Protein AF-A0A8T4YTG5-F1 (afdb_monomer)

Sequence (166 aa):
MRRTRGYYYENLSMIPDERRYPIINILTDKRIGTLGDEFMALKARIGLNIIVRGKVWRIIQIEDETGTVYVVPSEDPFAAIPGWDGEMLPVPFDLAQETGKTRQEIGELLKTFGNVDTVAEKVAEKFNINREMLNEAVKEIEEHIKQVAHCRPITTSSSKLLTSIW

Radius of gyration: 23.94 Å; Cα contacts (8 Å, |Δi|>4): 191; chains: 1; bounding box: 45×58×57 Å

Structure (mmCIF, N/CA/C/O backbone):
data_AF-A0A8T4YTG5-F1
#
_entry.id   AF-A0A8T4YTG5-F1
#
loop_
_atom_site.group_PDB
_atom_site.id
_atom_site.type_symbol
_atom_site.label_atom_id
_atom_site.label_alt_id
_atom_site.label_comp_id
_atom_site.label_asym_id
_atom_site.label_entity_id
_atom_site.label_seq_id
_atom_site.pdbx_PDB_ins_code
_atom_site.Cartn_x
_atom_site.Cartn_y
_atom_site.Cartn_z
_atom_site.occupancy
_atom_site.B_iso_or_equiv
_atom_site.auth_seq_id
_atom_site.auth_comp_id
_atom_site.auth_asym_id
_atom_site.auth_atom_id
_atom_site.pdbx_PDB_model_num
ATOM 1 N N . MET A 1 1 ? 5.463 -40.957 -21.478 1.00 48.34 1 MET A N 1
ATOM 2 C CA . MET A 1 1 ? 5.420 -41.021 -19.995 1.00 48.34 1 MET A CA 1
ATOM 3 C C . MET A 1 1 ? 6.698 -40.567 -19.265 1.00 48.34 1 MET A C 1
ATOM 5 O O . MET A 1 1 ? 6.594 -40.261 -18.088 1.00 48.34 1 MET A O 1
ATOM 9 N N . ARG A 1 2 ? 7.890 -40.463 -19.892 1.00 57.09 2 ARG A N 1
ATOM 10 C CA . ARG A 1 2 ? 9.123 -40.025 -19.186 1.00 57.09 2 ARG A CA 1
ATOM 11 C C . ARG A 1 2 ? 9.239 -38.514 -18.890 1.00 57.09 2 ARG A C 1
ATOM 13 O O . ARG A 1 2 ? 9.927 -38.166 -17.944 1.00 57.09 2 ARG A O 1
ATOM 20 N N . ARG A 1 3 ? 8.563 -37.630 -19.640 1.00 53.78 3 ARG A N 1
ATOM 21 C CA . ARG A 1 3 ? 8.638 -36.161 -19.441 1.00 53.78 3 ARG A CA 1
ATOM 22 C C . ARG A 1 3 ? 7.688 -35.610 -18.368 1.00 53.78 3 ARG A C 1
ATOM 24 O O . ARG A 1 3 ? 8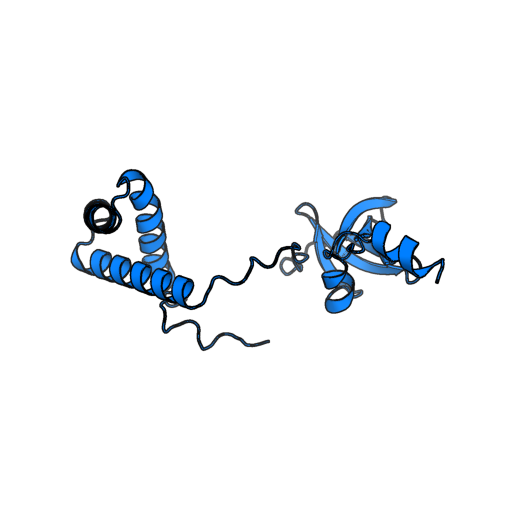.022 -34.637 -17.713 1.00 53.78 3 ARG A O 1
ATOM 31 N N . THR A 1 4 ? 6.545 -36.256 -18.134 1.00 56.62 4 THR A N 1
ATOM 32 C CA . THR A 1 4 ? 5.525 -35.776 -17.179 1.00 56.62 4 THR A CA 1
ATOM 33 C C . THR A 1 4 ? 5.975 -35.892 -15.719 1.00 56.62 4 THR A C 1
ATOM 35 O O . THR A 1 4 ? 5.594 -35.072 -14.895 1.00 56.62 4 THR A O 1
ATOM 38 N N . ARG A 1 5 ? 6.823 -36.882 -15.394 1.00 61.28 5 ARG A N 1
ATOM 39 C CA . ARG A 1 5 ? 7.373 -37.046 -14.038 1.00 61.28 5 ARG A CA 1
ATOM 40 C C . ARG A 1 5 ? 8.387 -35.954 -13.689 1.00 61.28 5 ARG A C 1
ATOM 42 O O . ARG A 1 5 ? 8.365 -35.494 -12.561 1.00 61.28 5 ARG A O 1
ATOM 49 N N . GLY A 1 6 ? 9.223 -35.520 -14.639 1.00 64.62 6 GLY A N 1
ATOM 50 C CA . GLY A 1 6 ? 10.190 -34.433 -14.414 1.00 64.62 6 GLY A CA 1
ATOM 51 C C . GLY A 1 6 ? 9.501 -33.118 -14.050 1.00 64.62 6 GLY A C 1
ATOM 52 O O . GLY A 1 6 ? 9.805 -32.540 -13.017 1.00 64.62 6 GLY A O 1
ATOM 53 N N . TYR A 1 7 ? 8.465 -32.742 -14.810 1.00 59.53 7 TYR A N 1
ATOM 54 C CA . TYR A 1 7 ? 7.697 -31.514 -14.574 1.00 59.53 7 TYR A CA 1
ATOM 55 C C . TYR A 1 7 ? 7.066 -31.439 -13.172 1.00 59.53 7 TYR A C 1
ATOM 57 O O . TYR A 1 7 ? 7.044 -30.373 -12.565 1.00 59.53 7 TYR A O 1
ATOM 65 N N . TYR A 1 8 ? 6.590 -32.574 -12.644 1.00 59.47 8 TYR A N 1
ATOM 66 C CA . TYR A 1 8 ? 6.010 -32.668 -11.299 1.00 59.47 8 TYR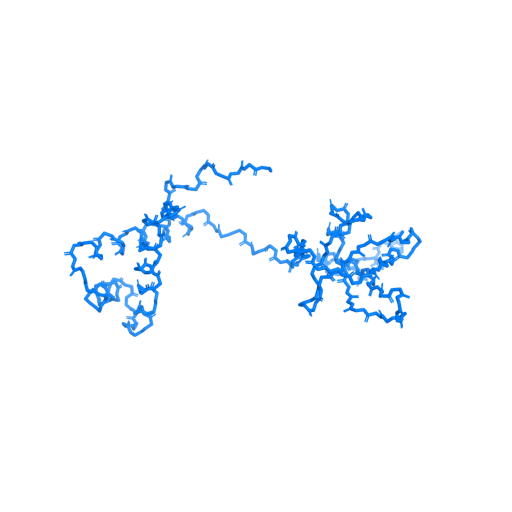 A CA 1
ATOM 67 C C . TYR A 1 8 ? 7.047 -32.469 -10.181 1.00 59.47 8 TYR A C 1
ATOM 69 O O . TYR A 1 8 ? 6.731 -31.873 -9.159 1.00 59.47 8 TYR A O 1
ATOM 77 N N . TYR A 1 9 ? 8.283 -32.945 -10.368 1.00 68.00 9 TYR A N 1
ATOM 78 C CA . TYR A 1 9 ? 9.352 -32.760 -9.380 1.00 68.00 9 TYR A CA 1
ATOM 79 C C . TYR A 1 9 ? 10.064 -31.405 -9.509 1.00 68.00 9 TYR A C 1
ATOM 81 O O . TYR A 1 9 ? 10.626 -30.932 -8.527 1.00 68.00 9 TYR A O 1
ATOM 89 N N . GLU A 1 10 ? 10.025 -30.777 -10.687 1.00 66.06 10 GLU A N 1
ATOM 90 C CA . GLU A 1 10 ? 10.617 -29.454 -10.939 1.00 66.06 10 GLU A CA 1
ATOM 91 C C . GLU A 1 10 ? 9.694 -28.293 -10.521 1.00 66.06 10 GLU A C 1
ATOM 93 O O . GLU A 1 10 ? 10.191 -27.229 -10.177 1.00 66.06 10 GLU A O 1
ATOM 98 N N . ASN A 1 11 ? 8.372 -28.503 -10.474 1.00 62.75 11 ASN A N 1
ATOM 99 C CA . ASN A 1 11 ? 7.373 -27.502 -10.067 1.00 62.75 11 ASN A CA 1
ATOM 100 C C . ASN A 1 11 ? 6.574 -27.995 -8.848 1.00 62.75 11 ASN A C 1
ATOM 102 O O . ASN A 1 11 ? 5.347 -28.066 -8.873 1.00 62.75 11 ASN A O 1
ATOM 106 N N . LEU A 1 12 ? 7.277 -28.414 -7.789 1.00 63.72 12 LEU A N 1
ATOM 107 C CA . LEU A 1 12 ? 6.655 -29.002 -6.592 1.00 63.72 12 LEU A CA 1
ATOM 108 C C . LEU A 1 12 ? 5.820 -27.984 -5.784 1.00 63.72 12 LEU A C 1
ATOM 110 O O . LEU A 1 12 ? 5.011 -28.370 -4.941 1.00 63.72 12 LEU A O 1
ATOM 114 N N . SER A 1 13 ? 6.025 -26.687 -6.028 1.00 66.56 13 SER A N 1
ATOM 115 C CA . SER A 1 13 ? 5.247 -25.606 -5.430 1.00 66.56 13 SER A CA 1
ATOM 116 C C . SER A 1 13 ? 3.972 -25.343 -6.235 1.00 66.56 13 SER A C 1
ATOM 118 O O . SER A 1 13 ? 4.014 -25.222 -7.455 1.00 66.56 13 SER A O 1
ATOM 120 N N . MET A 1 14 ? 2.838 -25.198 -5.544 1.00 68.25 14 MET A N 1
ATOM 121 C CA . MET A 1 14 ? 1.602 -24.652 -6.129 1.00 68.25 14 MET A CA 1
ATOM 122 C C . MET A 1 14 ? 1.620 -23.118 -6.219 1.00 68.25 14 MET A C 1
ATOM 124 O O . MET A 1 14 ? 0.691 -22.537 -6.773 1.00 68.25 14 MET A O 1
ATOM 128 N N . ILE A 1 15 ? 2.645 -22.465 -5.662 1.00 67.38 15 ILE A N 1
ATOM 129 C CA . ILE A 1 15 ? 2.856 -21.021 -5.790 1.00 67.38 15 ILE A CA 1
ATOM 130 C C . ILE A 1 15 ? 3.555 -20.793 -7.137 1.00 67.38 15 ILE A C 1
ATOM 132 O O . ILE A 1 15 ? 4.685 -21.267 -7.286 1.00 67.38 15 ILE A O 1
ATOM 136 N N . PRO A 1 16 ? 2.903 -20.137 -8.114 1.00 64.31 16 PRO A N 1
ATOM 137 C CA . PRO A 1 16 ? 3.520 -19.850 -9.400 1.00 64.31 16 PRO A CA 1
ATOM 138 C C . PRO A 1 16 ? 4.679 -18.866 -9.220 1.00 64.31 16 PRO A C 1
ATOM 140 O O . PRO A 1 16 ? 4.578 -17.914 -8.448 1.00 64.31 16 PRO A O 1
ATOM 143 N N . ASP A 1 17 ? 5.774 -19.079 -9.946 1.00 69.62 17 ASP A N 1
ATOM 144 C CA . ASP A 1 17 ? 6.871 -18.115 -9.976 1.00 69.62 17 ASP A CA 1
ATOM 145 C C . ASP A 1 17 ? 6.411 -16.823 -10.662 1.00 69.62 17 ASP A C 1
ATOM 147 O O . ASP A 1 17 ? 6.036 -16.819 -11.839 1.00 69.62 17 ASP A O 1
ATOM 151 N N . GLU A 1 18 ? 6.467 -15.707 -9.940 1.00 71.88 18 GLU A N 1
ATOM 152 C CA . GLU A 1 18 ? 6.149 -14.399 -10.503 1.00 71.88 18 GLU A CA 1
ATOM 153 C C . GLU A 1 18 ? 7.303 -13.823 -11.322 1.00 71.88 18 GLU A C 1
ATOM 155 O O . GLU A 1 18 ? 8.460 -13.764 -10.885 1.00 71.88 18 GLU A O 1
ATOM 160 N N . ARG A 1 19 ? 6.977 -13.302 -12.509 1.00 82.50 19 ARG A N 1
ATOM 161 C CA . ARG A 1 19 ? 7.944 -12.581 -13.338 1.00 82.50 19 ARG A CA 1
ATOM 162 C C . ARG A 1 19 ? 8.240 -11.213 -12.736 1.00 82.50 19 ARG A C 1
ATOM 164 O O . ARG A 1 19 ? 7.346 -10.468 -12.344 1.00 82.50 19 ARG A O 1
ATOM 171 N N . ARG A 1 20 ? 9.527 -10.865 -12.694 1.00 88.31 20 ARG A N 1
ATOM 172 C CA . ARG A 1 20 ? 10.009 -9.566 -12.213 1.00 88.31 20 ARG A CA 1
ATOM 173 C C . ARG A 1 20 ? 10.739 -8.837 -13.324 1.00 88.31 20 ARG A C 1
ATOM 175 O O . ARG A 1 20 ? 11.766 -9.305 -13.807 1.00 88.31 20 ARG A O 1
ATOM 182 N N . TYR A 1 21 ? 10.250 -7.653 -13.655 1.00 92.38 21 TYR A N 1
ATOM 183 C CA . TYR A 1 21 ? 10.754 -6.842 -14.754 1.00 92.38 21 TYR A CA 1
ATOM 184 C C . TYR A 1 21 ? 11.691 -5.750 -14.236 1.00 92.38 21 TYR A C 1
ATOM 186 O O . TYR A 1 21 ? 11.339 -5.059 -13.278 1.00 92.38 21 TYR A O 1
ATOM 194 N N . PRO A 1 22 ? 12.902 -5.574 -14.787 1.00 94.75 22 PRO A N 1
ATOM 195 C CA . PRO A 1 22 ? 13.827 -4.550 -14.315 1.00 94.75 22 PRO A CA 1
ATOM 196 C C . PRO A 1 22 ? 13.335 -3.143 -14.679 1.00 94.75 22 PRO A C 1
ATOM 198 O O . PRO A 1 22 ? 12.823 -2.911 -15.769 1.00 94.75 22 PRO A O 1
ATOM 201 N N . ILE A 1 23 ? 13.536 -2.192 -13.764 1.00 95.88 23 ILE A N 1
ATOM 202 C CA . ILE A 1 23 ? 13.268 -0.769 -14.004 1.00 95.88 23 ILE A CA 1
ATOM 203 C C . ILE A 1 23 ? 14.608 -0.044 -14.123 1.00 95.88 23 ILE A C 1
ATOM 205 O O . ILE A 1 23 ? 15.403 -0.068 -13.174 1.00 95.88 23 ILE A O 1
ATOM 209 N N . ILE A 1 24 ? 14.862 0.596 -15.265 1.00 97.19 24 ILE A N 1
ATOM 210 C CA . ILE A 1 24 ? 16.132 1.249 -15.602 1.00 97.19 24 ILE A CA 1
ATOM 211 C C . ILE A 1 24 ? 15.916 2.748 -15.800 1.00 97.19 24 ILE A C 1
ATOM 213 O O . ILE A 1 24 ? 15.050 3.179 -16.556 1.00 97.19 24 ILE A O 1
ATOM 217 N N . ASN A 1 25 ? 16.731 3.561 -15.130 1.00 96.56 25 ASN A N 1
ATOM 218 C CA . ASN A 1 25 ? 16.782 4.995 -15.381 1.00 96.56 25 ASN A CA 1
ATOM 219 C C . ASN A 1 25 ? 17.633 5.271 -16.625 1.00 96.56 25 ASN A C 1
ATOM 221 O O . ASN A 1 25 ? 18.855 5.139 -16.556 1.00 96.56 25 ASN A O 1
ATOM 225 N N . ILE A 1 26 ? 17.011 5.736 -17.709 1.00 95.75 26 ILE A N 1
ATOM 226 C CA . ILE A 1 26 ? 17.692 5.966 -18.993 1.00 95.75 26 ILE A CA 1
ATOM 227 C C . ILE A 1 26 ? 18.807 7.022 -18.915 1.00 95.75 26 ILE A C 1
ATOM 229 O O . ILE A 1 26 ? 19.775 6.955 -19.660 1.00 95.75 26 ILE A O 1
ATOM 233 N N . LEU A 1 27 ? 18.711 7.988 -17.992 1.00 94.38 27 LEU A N 1
ATOM 234 C CA . LEU A 1 27 ? 19.693 9.075 -17.875 1.00 94.38 27 LEU A CA 1
ATOM 235 C C . LEU A 1 27 ? 21.014 8.616 -17.255 1.00 94.38 27 LEU A C 1
ATOM 237 O O . LEU A 1 27 ? 22.045 9.253 -17.436 1.00 94.38 27 LEU A O 1
ATOM 241 N N . THR A 1 28 ? 20.967 7.552 -16.455 1.00 94.25 28 THR A N 1
ATOM 242 C CA . THR A 1 28 ? 22.134 7.051 -15.707 1.00 94.25 28 THR A CA 1
ATOM 243 C C . THR A 1 28 ? 22.495 5.619 -16.063 1.00 94.25 28 THR A C 1
ATOM 245 O O . THR A 1 28 ? 23.501 5.122 -15.565 1.00 94.25 28 THR A O 1
ATOM 248 N N . ASP A 1 29 ? 21.653 4.965 -16.861 1.00 93.25 29 ASP A N 1
ATOM 249 C CA . ASP A 1 29 ? 21.695 3.541 -17.186 1.00 93.25 29 ASP A CA 1
ATOM 250 C C . ASP A 1 29 ? 21.756 2.628 -15.945 1.00 93.25 29 ASP A C 1
ATOM 252 O O . ASP A 1 29 ? 22.334 1.544 -15.929 1.00 93.25 29 ASP A O 1
ATOM 256 N N . LYS A 1 30 ? 21.170 3.092 -14.833 1.00 94.88 30 LYS A N 1
ATOM 257 C CA . LYS A 1 30 ? 21.151 2.356 -13.564 1.00 94.88 30 LYS A CA 1
ATOM 258 C C . LYS A 1 30 ? 19.806 1.691 -13.341 1.00 94.88 30 LYS A C 1
ATOM 260 O O . LYS A 1 30 ? 18.757 2.331 -13.439 1.00 94.88 30 LYS A O 1
ATOM 265 N N . ARG A 1 31 ? 19.846 0.431 -12.906 1.00 94.94 31 ARG A N 1
ATOM 266 C CA . ARG A 1 31 ? 18.675 -0.276 -12.379 1.00 94.94 31 ARG A CA 1
ATOM 267 C C . ARG A 1 31 ? 18.252 0.329 -11.043 1.00 94.94 31 ARG A C 1
ATOM 269 O O . ARG A 1 31 ? 19.022 0.339 -10.082 1.00 94.94 31 ARG A O 1
ATOM 276 N N . ILE A 1 32 ? 17.010 0.794 -10.970 1.00 93.69 32 ILE A N 1
ATOM 277 C CA . ILE A 1 32 ? 16.439 1.407 -9.764 1.00 93.69 32 ILE A CA 1
ATOM 278 C C . ILE A 1 32 ? 15.538 0.450 -8.975 1.00 93.69 32 ILE A C 1
ATOM 280 O O . ILE A 1 32 ? 15.348 0.650 -7.775 1.00 93.69 32 ILE A O 1
ATOM 284 N N . GLY A 1 33 ? 15.020 -0.606 -9.611 1.00 92.19 33 GLY A N 1
ATOM 285 C CA . GLY A 1 33 ? 14.125 -1.565 -8.967 1.00 92.19 33 GLY A CA 1
ATOM 286 C C . GLY A 1 33 ? 13.629 -2.668 -9.898 1.00 92.19 33 GLY A C 1
ATOM 287 O O . GLY A 1 33 ? 14.247 -2.964 -10.927 1.00 92.19 33 GLY A O 1
ATOM 288 N N . THR A 1 34 ? 12.516 -3.279 -9.498 1.00 91.62 34 THR A N 1
ATOM 289 C CA . THR A 1 34 ? 11.763 -4.261 -10.284 1.00 91.62 34 THR A CA 1
ATOM 290 C C . THR A 1 34 ? 10.271 -4.006 -10.189 1.00 91.62 34 THR A C 1
ATOM 292 O O . THR A 1 34 ? 9.800 -3.554 -9.148 1.00 91.62 34 THR A O 1
ATOM 295 N N . LEU A 1 35 ? 9.552 -4.352 -11.248 1.00 89.88 35 LEU A N 1
ATOM 296 C CA . LEU A 1 35 ? 8.100 -4.332 -11.336 1.00 89.88 35 LEU A CA 1
ATOM 297 C C . LEU A 1 35 ? 7.572 -5.772 -11.332 1.00 89.88 35 LEU A C 1
ATOM 299 O O . LEU A 1 35 ? 8.178 -6.635 -11.970 1.00 89.88 35 LEU A O 1
ATOM 303 N N . GLY A 1 36 ? 6.492 -6.033 -10.596 1.00 88.19 36 GLY A N 1
ATOM 304 C CA . GLY A 1 36 ? 5.813 -7.335 -10.592 1.00 88.19 36 GLY A CA 1
ATOM 305 C C . GLY A 1 36 ? 4.945 -7.547 -11.835 1.00 88.19 36 GLY A C 1
ATOM 306 O O . GLY A 1 36 ? 4.606 -6.583 -12.530 1.00 88.19 36 GLY A O 1
ATOM 307 N N . ASP A 1 37 ? 4.586 -8.803 -12.101 1.00 85.94 37 ASP A N 1
ATOM 308 C CA . ASP A 1 37 ? 3.862 -9.215 -13.311 1.00 85.94 37 ASP A CA 1
ATOM 309 C C . ASP A 1 37 ? 2.452 -8.641 -13.403 1.00 85.94 37 ASP A C 1
ATOM 311 O O . ASP A 1 37 ? 2.066 -8.113 -14.445 1.00 85.94 37 ASP A O 1
ATOM 315 N N . GLU A 1 38 ? 1.721 -8.618 -12.292 1.00 83.38 38 GLU A N 1
ATOM 316 C CA . GLU A 1 38 ? 0.379 -8.043 -12.254 1.00 83.38 38 GLU A CA 1
ATOM 317 C C . GLU A 1 38 ? 0.391 -6.550 -12.620 1.00 83.38 38 GLU A C 1
ATOM 319 O O . GLU A 1 38 ? -0.363 -6.099 -13.486 1.00 83.38 38 GLU A O 1
ATOM 324 N N . PHE A 1 39 ? 1.284 -5.763 -12.007 1.00 87.12 39 PHE A N 1
ATOM 325 C CA . PHE A 1 39 ? 1.384 -4.339 -12.322 1.00 87.12 39 PHE A CA 1
ATOM 326 C C . PHE A 1 39 ? 1.813 -4.126 -13.775 1.00 87.12 39 PHE A C 1
ATOM 328 O O . PHE A 1 39 ? 1.280 -3.235 -14.444 1.00 87.12 39 PHE A O 1
ATOM 335 N N . MET A 1 40 ? 2.758 -4.935 -14.265 1.00 89.06 40 MET A N 1
ATOM 336 C CA . MET A 1 40 ? 3.192 -4.898 -15.659 1.00 89.06 40 MET A CA 1
ATOM 337 C C . MET A 1 40 ? 2.006 -5.117 -16.609 1.00 89.06 40 MET A C 1
ATOM 339 O O . MET A 1 40 ? 1.766 -4.300 -17.499 1.00 89.06 40 MET A O 1
ATOM 343 N N . ALA A 1 41 ? 1.209 -6.161 -16.381 1.00 87.62 41 ALA A N 1
ATOM 344 C CA . ALA A 1 41 ? 0.075 -6.502 -17.231 1.00 87.62 41 ALA A CA 1
ATOM 345 C C . ALA A 1 41 ? -1.059 -5.460 -17.153 1.00 87.62 41 ALA A C 1
ATOM 347 O O . ALA A 1 41 ? -1.550 -4.960 -18.175 1.00 87.62 41 ALA A O 1
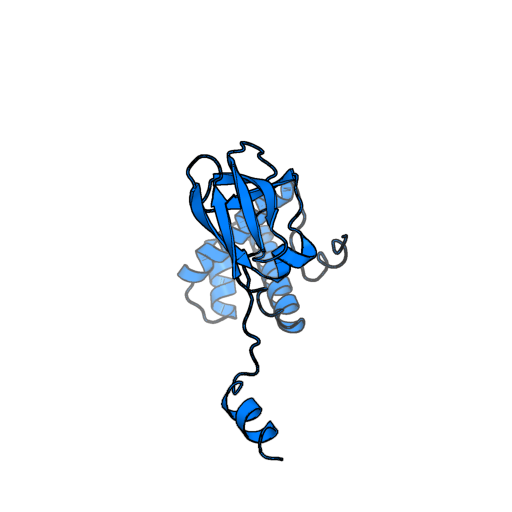ATOM 348 N N . LEU A 1 42 ? -1.466 -5.096 -15.936 1.00 86.06 42 LEU A N 1
ATOM 349 C CA . LEU A 1 42 ? -2.692 -4.333 -15.705 1.00 86.06 42 LEU A CA 1
ATOM 350 C C . LEU A 1 42 ? -2.496 -2.817 -15.791 1.00 86.06 42 LEU A C 1
ATOM 352 O O . LEU A 1 42 ? -3.398 -2.117 -16.249 1.00 86.06 42 LEU A O 1
ATOM 356 N N . LYS A 1 43 ? -1.342 -2.296 -15.355 1.00 88.62 43 LYS A N 1
ATOM 357 C CA . LYS A 1 43 ? -1.156 -0.853 -15.116 1.00 88.62 43 LYS A CA 1
ATOM 358 C C . LYS A 1 43 ? -0.023 -0.225 -15.918 1.00 88.62 43 LYS A C 1
ATOM 360 O O . LYS A 1 43 ? -0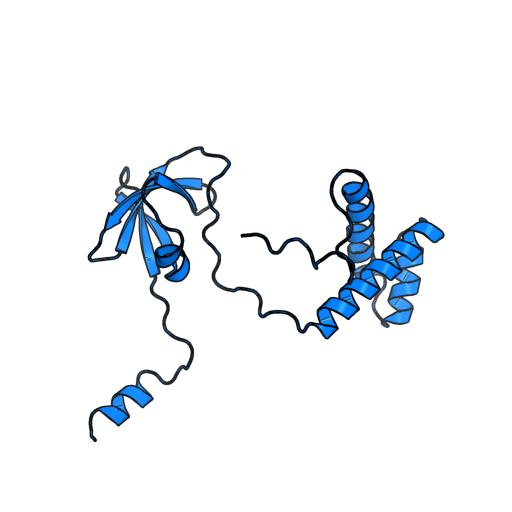.154 0.932 -16.306 1.00 88.62 43 LYS A O 1
ATOM 365 N N . ALA A 1 44 ? 1.078 -0.932 -16.174 1.00 91.19 44 ALA A N 1
ATOM 366 C CA . ALA A 1 44 ? 2.265 -0.330 -16.779 1.00 91.19 44 ALA A CA 1
ATOM 367 C C . ALA A 1 44 ? 1.989 0.160 -18.209 1.00 91.19 44 ALA A C 1
ATOM 369 O O . ALA A 1 44 ? 1.736 -0.625 -19.122 1.00 91.19 44 ALA A O 1
ATOM 370 N N . ARG A 1 45 ? 2.032 1.479 -18.412 1.00 93.88 45 ARG A N 1
ATOM 371 C CA . ARG A 1 45 ? 1.844 2.136 -19.712 1.00 93.88 45 ARG A CA 1
ATOM 372 C C . ARG A 1 45 ? 2.839 3.282 -19.843 1.00 93.88 45 ARG A C 1
ATOM 374 O O . ARG A 1 45 ? 3.206 3.907 -18.847 1.00 93.88 45 ARG A O 1
ATOM 381 N N . ILE A 1 46 ? 3.257 3.576 -21.071 1.00 95.50 46 ILE A N 1
ATOM 382 C CA . ILE A 1 46 ? 4.090 4.749 -21.360 1.00 95.50 46 ILE A CA 1
ATOM 383 C C . ILE A 1 46 ? 3.344 6.013 -20.904 1.00 95.50 46 ILE A C 1
ATOM 385 O O . ILE A 1 46 ? 2.146 6.156 -21.131 1.00 95.50 46 ILE A O 1
ATOM 389 N N . GLY A 1 47 ? 4.056 6.914 -20.230 1.00 93.25 47 GLY A N 1
ATOM 390 C CA . GLY A 1 47 ? 3.521 8.135 -19.630 1.00 93.25 47 GLY A CA 1
ATOM 391 C C . GLY A 1 47 ? 3.075 7.988 -18.173 1.00 93.25 47 GLY A C 1
ATOM 392 O O . GLY A 1 47 ? 2.941 9.006 -17.494 1.00 93.25 47 GLY A O 1
ATOM 393 N N . LEU A 1 48 ? 2.902 6.763 -17.659 1.00 92.94 48 LEU A N 1
ATOM 394 C CA . LEU A 1 48 ? 2.533 6.542 -16.261 1.00 92.94 48 LEU A CA 1
ATOM 395 C C . LEU A 1 48 ? 3.672 6.963 -15.323 1.00 92.94 48 LEU A C 1
ATOM 397 O O . LEU A 1 48 ? 4.822 6.553 -15.502 1.00 92.94 48 LEU A O 1
ATOM 401 N N . ASN A 1 49 ? 3.335 7.742 -14.296 1.00 93.19 49 ASN A N 1
ATOM 402 C CA . ASN A 1 49 ? 4.250 8.078 -13.211 1.00 93.19 49 ASN A CA 1
ATOM 403 C C . ASN A 1 49 ? 4.124 7.022 -12.110 1.00 93.19 49 ASN A C 1
ATOM 405 O O . ASN A 1 49 ? 3.021 6.746 -11.649 1.00 93.19 49 ASN A O 1
ATOM 409 N N . ILE A 1 50 ? 5.245 6.433 -11.703 1.00 91.81 50 ILE A N 1
ATOM 410 C CA . ILE A 1 50 ? 5.336 5.400 -10.671 1.00 91.81 50 ILE A CA 1
ATOM 411 C C . ILE A 1 50 ? 6.289 5.826 -9.555 1.00 91.81 50 ILE A C 1
ATOM 413 O O . ILE A 1 50 ? 7.290 6.499 -9.803 1.00 91.81 50 ILE A O 1
ATOM 417 N N . ILE A 1 51 ? 6.011 5.410 -8.321 1.00 90.44 51 ILE A N 1
ATOM 418 C CA . ILE A 1 51 ? 6.883 5.681 -7.171 1.00 90.44 51 ILE A CA 1
ATOM 419 C C . ILE A 1 51 ? 7.796 4.481 -6.915 1.00 90.44 51 ILE A C 1
ATOM 421 O O . ILE A 1 51 ? 7.332 3.391 -6.599 1.00 90.44 51 ILE A O 1
ATOM 425 N N . VAL A 1 52 ? 9.114 4.677 -6.996 1.00 89.44 52 VAL A N 1
ATOM 426 C CA . VAL A 1 52 ? 10.119 3.640 -6.708 1.00 89.44 52 VAL A CA 1
ATOM 427 C C . VAL A 1 52 ? 11.205 4.231 -5.815 1.00 89.44 52 VAL A C 1
ATOM 429 O O . VAL A 1 52 ? 11.814 5.248 -6.152 1.00 89.44 52 VAL A O 1
ATOM 432 N N . ARG A 1 53 ? 11.457 3.589 -4.662 1.00 86.19 53 ARG A N 1
ATOM 433 C CA . ARG A 1 53 ? 12.411 4.053 -3.629 1.00 86.19 53 ARG A CA 1
ATOM 434 C C . ARG A 1 53 ? 12.169 5.509 -3.192 1.00 86.19 53 ARG A C 1
ATOM 436 O O . ARG A 1 53 ? 13.111 6.287 -3.064 1.00 86.19 53 ARG A O 1
ATOM 443 N N . GLY A 1 54 ? 10.898 5.879 -3.0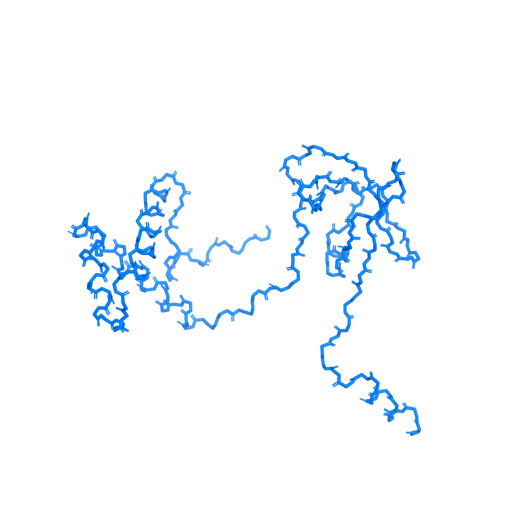12 1.00 86.62 54 GLY A N 1
ATOM 444 C CA . GLY A 1 54 ? 10.492 7.217 -2.563 1.00 86.62 54 GLY A CA 1
ATOM 445 C C . GLY A 1 54 ? 10.693 8.334 -3.592 1.00 86.62 54 GLY A C 1
ATOM 446 O O . GLY A 1 54 ? 10.585 9.503 -3.241 1.00 86.62 54 GLY A O 1
ATOM 447 N N . LYS A 1 55 ? 11.000 7.997 -4.850 1.00 90.50 55 LYS A N 1
ATOM 448 C CA . LYS A 1 55 ? 11.119 8.954 -5.956 1.00 90.50 55 LYS A CA 1
ATOM 449 C C . LYS A 1 55 ? 10.104 8.634 -7.038 1.00 90.50 55 LYS A C 1
ATOM 451 O O . LYS A 1 55 ? 9.778 7.465 -7.247 1.00 90.50 55 LYS A O 1
ATOM 456 N N . VAL A 1 56 ? 9.638 9.670 -7.723 1.00 94.06 56 VAL A N 1
ATOM 457 C CA . VAL A 1 56 ? 8.690 9.543 -8.827 1.00 94.06 56 VAL A CA 1
ATOM 458 C C . VAL A 1 56 ? 9.447 9.374 -10.144 1.00 94.06 56 VAL A C 1
ATOM 460 O O . VAL A 1 56 ? 10.414 10.082 -10.431 1.00 94.06 56 VAL A O 1
ATOM 463 N N . TRP A 1 57 ? 8.991 8.420 -10.947 1.00 94.88 57 TRP A N 1
ATOM 464 C CA . TRP A 1 57 ? 9.588 8.026 -12.215 1.00 94.88 57 TRP A CA 1
ATOM 465 C C . TRP A 1 57 ? 8.509 7.918 -13.285 1.00 94.88 57 TRP A C 1
ATOM 467 O O . TRP A 1 57 ? 7.500 7.258 -13.070 1.00 94.88 57 TRP A O 1
ATOM 477 N N . ARG A 1 58 ? 8.717 8.524 -14.450 1.00 95.50 58 ARG A N 1
ATOM 478 C CA . ARG A 1 58 ? 7.820 8.393 -15.601 1.00 95.50 58 ARG A CA 1
ATOM 479 C C . ARG A 1 58 ? 8.291 7.275 -16.511 1.00 95.50 58 ARG A C 1
ATOM 481 O O . ARG A 1 58 ? 9.436 7.315 -16.957 1.00 95.50 58 ARG A O 1
ATOM 488 N N . ILE A 1 59 ? 7.409 6.332 -16.830 1.00 95.94 59 ILE A N 1
ATOM 489 C CA . ILE A 1 59 ? 7.668 5.302 -17.842 1.00 95.94 59 ILE A CA 1
ATOM 490 C C . ILE A 1 59 ? 7.720 5.969 -19.213 1.00 95.94 59 ILE A C 1
ATOM 492 O O . ILE A 1 59 ? 6.750 6.588 -19.641 1.00 95.94 59 ILE A O 1
ATOM 496 N N . ILE A 1 60 ? 8.847 5.842 -19.905 1.00 97.31 60 ILE A N 1
ATOM 497 C CA . ILE A 1 60 ? 9.024 6.376 -21.263 1.00 97.31 60 ILE A CA 1
ATOM 498 C C . ILE A 1 60 ? 9.009 5.276 -22.319 1.00 97.31 60 ILE A C 1
ATOM 500 O O . ILE A 1 60 ? 8.651 5.536 -23.462 1.00 97.31 60 ILE A O 1
ATOM 504 N N . GLN A 1 61 ? 9.367 4.052 -21.930 1.00 96.50 61 GLN A N 1
ATOM 505 C CA . GLN A 1 61 ? 9.436 2.906 -22.821 1.00 96.50 61 GLN A CA 1
ATOM 506 C C . GLN A 1 61 ? 9.338 1.614 -22.009 1.00 96.50 61 GLN A C 1
ATOM 508 O O . GLN A 1 61 ? 9.833 1.532 -20.884 1.00 96.50 61 GLN A O 1
ATOM 513 N N . ILE A 1 62 ? 8.700 0.610 -22.600 1.00 96.56 62 ILE A N 1
ATOM 514 C CA . ILE A 1 62 ? 8.694 -0.772 -22.126 1.00 96.56 62 ILE A CA 1
ATOM 515 C C . ILE A 1 62 ? 9.243 -1.600 -23.287 1.00 96.56 62 ILE A C 1
ATOM 517 O O . ILE A 1 62 ? 8.778 -1.447 -24.413 1.00 96.56 62 ILE A O 1
ATOM 521 N N . GLU A 1 63 ? 10.286 -2.384 -23.042 1.00 95.56 63 GLU A N 1
ATOM 522 C CA . GLU A 1 63 ? 10.899 -3.246 -24.053 1.00 95.56 63 GLU A CA 1
ATOM 523 C C . GLU A 1 63 ? 10.122 -4.559 -24.177 1.00 95.56 63 GLU A C 1
ATOM 525 O O . GLU A 1 63 ? 9.943 -5.255 -23.182 1.00 95.56 63 GLU A O 1
ATOM 530 N N . ASP A 1 64 ? 9.691 -4.921 -25.386 1.00 89.75 64 ASP A N 1
ATOM 531 C CA . ASP A 1 64 ? 8.798 -6.070 -25.597 1.00 89.75 64 ASP A CA 1
ATOM 532 C C . ASP A 1 64 ? 9.469 -7.430 -25.336 1.00 89.75 64 ASP A C 1
ATOM 534 O O . ASP A 1 64 ? 8.822 -8.360 -24.857 1.00 89.75 64 ASP A O 1
ATOM 538 N N . GLU A 1 65 ? 10.767 -7.566 -25.630 1.00 88.81 65 GLU A N 1
ATOM 539 C CA . GLU A 1 65 ? 11.471 -8.854 -25.521 1.00 88.81 65 GLU A CA 1
ATOM 540 C C . GLU A 1 65 ? 11.795 -9.227 -24.071 1.00 88.81 65 GLU A C 1
ATOM 542 O O . GLU A 1 65 ? 11.606 -10.369 -23.649 1.00 88.81 65 GLU A O 1
ATOM 547 N N . THR A 1 66 ? 12.301 -8.264 -23.301 1.00 88.38 66 THR A N 1
ATOM 548 C CA . THR A 1 66 ? 12.765 -8.487 -21.925 1.00 88.38 66 THR A CA 1
ATOM 549 C C . THR A 1 66 ? 11.753 -8.015 -20.878 1.00 88.38 66 THR A C 1
ATOM 551 O O . THR A 1 66 ? 11.867 -8.363 -19.701 1.00 88.38 66 THR A O 1
ATOM 554 N N . GLY A 1 67 ? 10.782 -7.190 -21.284 1.00 91.00 67 GLY A N 1
ATOM 555 C CA . GLY A 1 67 ? 9.894 -6.447 -20.395 1.00 91.00 67 GLY A CA 1
ATOM 556 C C . GLY A 1 67 ? 10.614 -5.366 -19.582 1.00 91.00 67 GLY A C 1
ATOM 557 O O . GLY A 1 67 ? 10.096 -4.925 -18.560 1.00 91.00 67 GLY A O 1
ATOM 558 N N . THR A 1 68 ? 11.817 -4.936 -19.973 1.00 95.75 68 THR A N 1
ATOM 559 C CA . THR A 1 68 ? 12.541 -3.870 -19.266 1.00 95.75 68 THR A CA 1
ATOM 560 C C . THR A 1 68 ? 11.775 -2.552 -19.336 1.00 95.75 68 THR A C 1
ATOM 562 O O . THR A 1 68 ? 11.383 -2.095 -20.408 1.00 95.75 68 THR A O 1
ATOM 565 N N . VAL A 1 69 ? 11.582 -1.913 -18.182 1.00 96.75 69 VAL A N 1
ATOM 566 C CA . VAL A 1 69 ? 10.871 -0.636 -18.067 1.00 96.75 69 VAL A CA 1
ATOM 567 C C . VAL A 1 69 ? 11.881 0.495 -17.959 1.00 96.75 69 VAL A C 1
ATOM 569 O O . VAL A 1 69 ? 12.577 0.627 -16.950 1.00 96.75 69 VAL A O 1
ATOM 572 N N . TYR A 1 70 ? 11.931 1.348 -18.975 1.00 97.25 70 TYR A N 1
ATOM 573 C CA . TYR A 1 70 ? 12.774 2.536 -18.975 1.00 97.25 70 TYR A CA 1
ATOM 574 C C . TYR A 1 70 ? 12.017 3.738 -18.432 1.00 97.25 70 TYR A C 1
ATOM 576 O O . TYR A 1 70 ? 10.881 4.024 -18.828 1.00 97.25 70 TYR A O 1
ATOM 584 N N . VAL A 1 71 ? 12.675 4.466 -17.533 1.00 96.75 71 VAL A N 1
ATOM 585 C CA . VAL A 1 71 ? 12.080 5.602 -16.838 1.00 96.75 71 VAL A CA 1
ATOM 586 C C . VAL A 1 71 ? 12.972 6.838 -16.820 1.00 96.75 71 VAL A C 1
ATOM 588 O O . VAL A 1 71 ? 14.199 6.749 -16.895 1.00 96.75 71 VAL A O 1
ATOM 591 N N . VAL A 1 72 ? 12.334 7.995 -16.641 1.00 96.69 72 VAL A N 1
ATOM 592 C CA . VAL A 1 72 ? 12.975 9.285 -16.337 1.00 96.69 72 VAL A CA 1
ATOM 593 C C . VAL A 1 72 ? 12.432 9.856 -15.023 1.00 96.69 72 VAL A C 1
ATOM 595 O O . VAL A 1 72 ? 11.298 9.539 -14.659 1.00 96.69 72 VAL A O 1
ATOM 598 N N . PRO A 1 73 ? 13.194 10.683 -14.285 1.00 94.69 73 PRO A N 1
ATOM 599 C CA . PRO A 1 73 ? 12.683 11.364 -13.096 1.00 94.69 73 PRO A CA 1
ATOM 600 C C . PRO A 1 73 ? 11.442 12.213 -13.404 1.00 94.69 73 PRO A C 1
ATOM 602 O O . PRO A 1 73 ? 11.336 12.807 -14.477 1.00 94.69 73 PRO A O 1
ATOM 605 N N . SER A 1 74 ? 10.512 12.288 -12.455 1.00 92.69 74 SER A N 1
ATOM 606 C CA . SER A 1 74 ? 9.340 13.164 -12.524 1.00 92.69 74 SER A CA 1
ATOM 607 C C . SER A 1 74 ? 9.012 13.723 -11.134 1.00 92.69 74 SER A C 1
ATOM 609 O O . SER A 1 74 ? 9.570 13.272 -10.138 1.00 92.69 74 SER A O 1
ATOM 611 N N . GLU A 1 75 ? 8.135 14.724 -11.073 1.00 87.75 75 GLU A N 1
ATOM 612 C CA . GLU A 1 75 ? 7.708 15.406 -9.840 1.00 87.75 75 GLU A CA 1
ATOM 613 C C . GLU A 1 75 ? 6.185 15.336 -9.638 1.00 87.75 75 GLU A C 1
ATOM 615 O O . GLU A 1 75 ? 5.630 16.062 -8.820 1.00 87.75 75 GLU A O 1
ATOM 620 N N . ASP A 1 76 ? 5.487 14.481 -10.393 1.00 80.81 76 ASP A N 1
ATOM 621 C CA . ASP A 1 76 ? 4.028 14.376 -10.310 1.00 80.81 76 ASP A CA 1
ATOM 622 C C . ASP A 1 76 ? 3.570 13.869 -8.924 1.00 80.81 76 ASP A C 1
ATOM 624 O O . ASP A 1 76 ? 3.905 12.736 -8.554 1.00 80.81 76 ASP A O 1
ATOM 628 N N . PRO A 1 77 ? 2.787 14.662 -8.163 1.00 70.88 77 PRO A N 1
ATOM 629 C CA . PRO A 1 77 ? 2.288 14.265 -6.849 1.00 70.88 77 PRO A CA 1
ATOM 630 C C . PRO A 1 77 ? 1.248 13.133 -6.901 1.00 70.88 77 PRO A C 1
ATOM 632 O O . PRO A 1 77 ? 0.997 12.509 -5.873 1.00 70.88 77 PRO A O 1
ATOM 635 N N . PHE A 1 78 ? 0.661 12.838 -8.067 1.00 72.81 78 PHE A N 1
ATOM 636 C CA . PHE A 1 78 ? -0.334 11.771 -8.255 1.00 72.81 78 PHE A CA 1
ATOM 637 C C . PHE A 1 78 ? 0.263 10.470 -8.806 1.00 72.81 78 PHE A C 1
ATOM 639 O O . PHE A 1 78 ? -0.443 9.642 -9.383 1.00 72.81 78 PHE A O 1
ATOM 646 N N . ALA A 1 79 ? 1.571 10.277 -8.641 1.00 77.56 79 ALA A N 1
ATOM 647 C CA . ALA A 1 79 ? 2.248 9.079 -9.104 1.00 77.56 79 ALA A CA 1
ATOM 648 C C . ALA A 1 79 ? 1.658 7.800 -8.491 1.00 77.56 79 ALA A C 1
ATOM 650 O O . ALA A 1 79 ? 1.417 7.699 -7.287 1.00 77.56 79 ALA A O 1
ATOM 651 N N . ALA A 1 80 ? 1.471 6.791 -9.337 1.00 72.50 80 ALA A N 1
ATOM 652 C CA . ALA A 1 80 ? 0.974 5.496 -8.926 1.00 72.50 80 ALA A CA 1
ATOM 653 C C . ALA A 1 80 ? 1.997 4.806 -8.016 1.00 72.50 80 ALA A C 1
ATOM 655 O O . ALA A 1 80 ? 3.171 4.640 -8.359 1.00 72.50 80 ALA A O 1
ATOM 656 N N . ILE A 1 81 ? 1.541 4.348 -6.856 1.00 72.75 81 ILE A N 1
ATOM 657 C CA . ILE A 1 81 ? 2.315 3.413 -6.045 1.00 72.75 81 ILE A CA 1
ATOM 658 C C . ILE A 1 81 ? 2.234 2.060 -6.764 1.00 72.75 81 ILE A C 1
ATOM 660 O O . ILE A 1 81 ? 1.118 1.583 -7.007 1.00 72.75 81 ILE A O 1
ATOM 664 N N . PRO A 1 82 ? 3.365 1.449 -7.164 1.00 65.31 82 PRO A N 1
ATOM 665 C CA . PRO A 1 82 ? 3.329 0.097 -7.691 1.00 65.31 82 PRO A CA 1
ATOM 666 C C . PRO A 1 82 ? 2.736 -0.800 -6.609 1.00 65.31 82 PRO A C 1
ATOM 668 O O . PRO A 1 82 ? 3.191 -0.759 -5.466 1.00 65.31 82 PRO A O 1
ATOM 671 N N . GLY A 1 83 ? 1.673 -1.532 -6.955 1.00 61.84 83 GLY A N 1
ATOM 672 C CA . GLY A 1 83 ? 1.009 -2.443 -6.026 1.00 61.84 83 GLY A CA 1
ATOM 673 C C . GLY A 1 83 ? 2.059 -3.344 -5.391 1.00 61.84 83 GLY A C 1
ATOM 674 O O . GLY A 1 83 ? 2.876 -3.930 -6.105 1.00 61.84 83 GLY A O 1
ATOM 675 N N . TRP A 1 84 ? 2.111 -3.358 -4.062 1.00 59.31 84 TRP A N 1
ATOM 676 C CA . TRP A 1 84 ? 2.955 -4.307 -3.361 1.00 59.31 84 TRP A CA 1
ATOM 677 C C . TRP A 1 84 ? 2.222 -5.636 -3.399 1.00 59.31 84 TRP A C 1
ATOM 679 O O . TRP A 1 84 ? 1.066 -5.710 -2.987 1.00 59.31 84 TRP A O 1
ATOM 689 N N . ASP A 1 85 ? 2.884 -6.629 -3.975 1.00 50.34 85 ASP A N 1
ATOM 690 C CA . ASP A 1 85 ? 2.365 -7.979 -4.051 1.00 50.34 85 ASP A CA 1
ATOM 691 C C . ASP A 1 85 ? 2.154 -8.524 -2.629 1.00 50.34 85 ASP A C 1
ATOM 693 O O . ASP A 1 85 ? 2.991 -8.333 -1.737 1.00 50.34 85 ASP A O 1
ATOM 697 N N . GLY A 1 86 ? 0.975 -9.094 -2.406 1.00 52.69 86 GLY A N 1
ATOM 698 C CA . GLY A 1 86 ? 0.409 -9.327 -1.084 1.00 52.69 86 GLY A CA 1
ATOM 699 C C . GLY A 1 86 ? -0.856 -8.515 -0.840 1.00 52.69 86 GLY A C 1
ATOM 700 O O . GLY A 1 86 ? -0.947 -7.796 0.161 1.00 52.69 86 GLY A O 1
ATOM 701 N N . GLU A 1 87 ? -1.868 -8.673 -1.703 1.00 55.78 87 GLU A N 1
ATOM 702 C CA . GLU A 1 87 ? -3.244 -8.551 -1.221 1.00 55.78 87 GLU A CA 1
ATOM 703 C C . GLU A 1 87 ? -3.307 -9.303 0.114 1.00 55.78 87 GLU A C 1
ATOM 705 O O . GLU A 1 87 ? -3.058 -10.511 0.168 1.00 55.78 87 GLU A O 1
ATOM 710 N N . MET A 1 88 ? -3.536 -8.589 1.223 1.00 57.38 88 MET A N 1
ATOM 711 C CA . MET A 1 88 ? -3.806 -9.268 2.485 1.00 57.38 88 MET A CA 1
ATOM 712 C C . MET A 1 88 ? -4.913 -10.274 2.196 1.00 57.38 88 MET A C 1
ATOM 714 O O . MET A 1 88 ? -5.948 -9.876 1.656 1.00 57.38 88 MET A O 1
ATOM 718 N N . LEU A 1 89 ? -4.688 -11.552 2.532 1.00 66.50 89 LEU A N 1
ATOM 719 C CA . LEU A 1 89 ? -5.730 -12.567 2.409 1.00 66.50 89 LEU A CA 1
ATOM 720 C C . LEU A 1 89 ? -7.027 -11.980 2.972 1.00 66.50 89 LEU A C 1
ATOM 722 O O . LEU A 1 89 ? -6.990 -11.412 4.074 1.00 66.50 89 LEU A O 1
ATOM 726 N N . PRO A 1 90 ? -8.144 -12.054 2.226 1.00 72.00 90 PRO A N 1
ATOM 727 C CA . PRO A 1 90 ? -9.371 -11.416 2.653 1.00 72.00 90 PRO A CA 1
ATOM 728 C C . PRO A 1 90 ? -9.727 -11.959 4.031 1.00 72.00 90 PRO A C 1
ATOM 730 O O . PRO A 1 90 ? -9.872 -13.168 4.226 1.00 72.00 90 PRO A O 1
ATOM 733 N N . VAL A 1 91 ? -9.828 -11.054 5.005 1.00 81.31 91 VAL A N 1
ATOM 734 C CA . VAL A 1 91 ? -10.285 -11.427 6.341 1.00 81.31 91 VAL A CA 1
ATOM 735 C C . VAL A 1 91 ? -11.681 -12.043 6.216 1.00 81.31 91 VAL A C 1
ATOM 737 O O . VAL A 1 91 ? -12.521 -11.482 5.502 1.00 81.31 91 VAL A O 1
ATOM 740 N N . PRO A 1 92 ? -11.954 -13.181 6.882 1.00 89.38 92 PRO A N 1
ATOM 741 C CA . PRO A 1 92 ? -13.275 -13.793 6.865 1.00 89.38 92 PRO A CA 1
ATOM 742 C C . PRO A 1 92 ? -14.362 -12.772 7.204 1.00 89.38 92 PRO A C 1
ATOM 744 O O . PRO A 1 92 ? -14.185 -11.945 8.102 1.00 89.38 92 PRO A O 1
ATOM 747 N N . PHE A 1 93 ? -15.488 -12.831 6.488 1.00 86.12 93 PHE A N 1
ATOM 748 C CA . PHE A 1 93 ? -16.566 -11.848 6.623 1.00 86.12 93 PHE A CA 1
ATOM 749 C C . PHE A 1 93 ? -17.036 -11.700 8.075 1.00 86.12 93 PHE A C 1
ATOM 751 O O . PHE A 1 93 ? -17.185 -10.579 8.559 1.00 86.12 93 PHE A O 1
ATOM 758 N N . ASP A 1 94 ? -17.185 -12.819 8.783 1.00 88.31 94 ASP A N 1
ATOM 759 C CA . ASP A 1 94 ? -17.626 -12.827 10.177 1.00 88.31 94 ASP A CA 1
ATOM 760 C C . ASP A 1 94 ? -16.648 -12.069 11.086 1.00 88.31 94 ASP A C 1
ATOM 762 O O . ASP A 1 94 ? -17.066 -11.223 11.873 1.00 88.31 94 ASP A O 1
ATOM 766 N N . LEU A 1 95 ? -15.338 -12.257 10.893 1.00 88.81 95 LEU A N 1
ATOM 767 C CA . LEU A 1 95 ? -14.303 -11.548 11.650 1.00 88.81 95 LEU A CA 1
ATOM 768 C C . LEU A 1 95 ? -14.300 -10.041 11.349 1.00 88.81 95 LEU A C 1
ATOM 770 O O . LEU A 1 95 ? -14.131 -9.210 12.247 1.00 88.81 95 LEU A O 1
ATOM 774 N N . ALA A 1 96 ? -14.513 -9.667 10.085 1.00 87.56 96 ALA A N 1
ATOM 775 C CA . ALA A 1 96 ? -14.637 -8.266 9.696 1.00 87.56 96 ALA A CA 1
ATOM 776 C C . ALA A 1 96 ? -15.875 -7.609 10.335 1.00 87.56 96 ALA A C 1
ATOM 778 O O . ALA A 1 96 ? -15.805 -6.470 10.805 1.00 87.56 96 ALA A O 1
ATOM 779 N N . GLN A 1 97 ? -16.996 -8.334 10.389 1.00 90.69 97 GLN A N 1
ATOM 780 C CA . GLN A 1 97 ? -18.231 -7.889 11.032 1.00 90.69 97 GLN A CA 1
ATOM 781 C C . GLN A 1 97 ? -18.060 -7.727 12.545 1.00 90.69 97 GLN A C 1
ATOM 783 O O . GLN A 1 97 ? -18.463 -6.700 13.093 1.00 90.69 97 GLN A O 1
ATOM 788 N N . GLU A 1 98 ? -17.435 -8.694 13.217 1.00 89.50 98 GLU A N 1
ATOM 789 C CA . GLU A 1 98 ? -17.138 -8.620 14.650 1.00 89.50 98 GLU A CA 1
ATOM 790 C C . GLU A 1 98 ? -16.240 -7.429 14.977 1.00 89.50 98 GLU A C 1
ATOM 792 O O . GLU A 1 98 ? -16.593 -6.614 15.829 1.00 89.50 98 GLU A O 1
ATOM 797 N N . THR A 1 99 ? -15.155 -7.244 14.221 1.00 89.50 99 THR A N 1
ATOM 798 C CA . THR A 1 99 ? -14.244 -6.103 14.393 1.00 89.50 99 THR A CA 1
ATOM 799 C C . THR A 1 99 ? -14.986 -4.772 14.230 1.00 89.50 99 THR A C 1
ATOM 801 O O . THR A 1 99 ? -14.805 -3.845 15.023 1.00 89.50 99 THR A O 1
ATOM 804 N N . GLY A 1 100 ? -15.869 -4.673 13.231 1.00 88.38 100 GLY A N 1
ATOM 805 C CA . GLY A 1 100 ? -16.701 -3.490 13.008 1.00 88.38 100 GLY A CA 1
ATOM 806 C C . GLY A 1 100 ? -17.668 -3.206 14.162 1.00 88.38 100 GLY A C 1
ATOM 807 O O . GLY A 1 100 ? -17.812 -2.050 14.563 1.00 88.38 100 GLY A O 1
ATOM 808 N N . LYS A 1 101 ? -18.302 -4.243 14.725 1.00 89.25 101 LYS A N 1
ATOM 809 C CA . LYS A 1 101 ? -19.180 -4.120 15.902 1.00 89.25 101 LYS A CA 1
ATOM 810 C C . LYS A 1 101 ? -18.400 -3.669 17.134 1.00 89.25 101 LYS A C 1
ATOM 812 O O . LYS A 1 101 ? -18.836 -2.746 17.814 1.00 89.25 101 LYS A O 1
ATOM 817 N N . THR A 1 102 ? -17.224 -4.247 17.382 1.00 89.06 102 THR A N 1
ATOM 818 C CA . THR A 1 102 ? -16.355 -3.839 18.494 1.00 89.06 102 THR A CA 1
ATOM 819 C C . THR A 1 102 ? -15.925 -2.378 18.362 1.00 89.06 102 THR A C 1
ATOM 821 O O . THR A 1 102 ? -16.022 -1.627 19.329 1.00 89.06 102 THR A O 1
ATOM 824 N N . ARG A 1 103 ? -15.527 -1.922 17.164 1.00 89.50 103 ARG A N 1
ATOM 825 C CA . ARG A 1 103 ? -15.197 -0.501 16.939 1.00 89.50 103 ARG A CA 1
ATOM 826 C C . ARG A 1 103 ? -16.397 0.422 17.181 1.00 89.50 103 ARG A C 1
ATOM 828 O O . ARG A 1 103 ? -16.211 1.515 17.712 1.00 89.50 103 ARG A O 1
ATOM 835 N N . GLN A 1 104 ? -17.611 0.002 16.814 1.00 87.19 104 GLN A N 1
ATOM 836 C CA . GLN A 1 104 ? -18.829 0.774 17.080 1.00 87.19 104 GLN A CA 1
ATOM 837 C C . GLN A 1 104 ? -19.107 0.896 18.583 1.00 87.19 104 GLN A C 1
ATOM 839 O O . GLN A 1 104 ? -19.329 2.004 19.062 1.00 87.19 104 GLN A O 1
ATOM 844 N N . GLU A 1 105 ? -19.051 -0.213 19.317 1.00 89.50 105 GLU A N 1
ATOM 845 C CA . GLU A 1 105 ? -19.253 -0.245 20.770 1.00 89.50 105 GLU A CA 1
ATOM 846 C C . GLU A 1 105 ? -18.255 0.671 21.491 1.00 89.50 105 GLU A C 1
ATOM 848 O O . GLU A 1 105 ? -18.651 1.486 22.321 1.00 89.50 105 GLU A O 1
ATOM 853 N N . ILE A 1 106 ? -16.972 0.625 21.110 1.00 89.06 106 ILE A N 1
ATOM 854 C CA . ILE A 1 106 ? -15.944 1.538 21.637 1.00 89.06 106 ILE A CA 1
ATOM 855 C C . ILE A 1 106 ? -16.313 2.998 21.347 1.00 89.06 106 ILE A C 1
ATOM 857 O O . ILE A 1 106 ? -16.216 3.849 22.229 1.00 89.06 106 ILE A O 1
ATOM 861 N N . GLY A 1 107 ? -16.772 3.301 20.130 1.00 87.38 107 GLY A N 1
ATOM 862 C CA . GLY A 1 107 ? -17.204 4.647 19.759 1.00 87.38 107 GLY A CA 1
ATOM 863 C C . GLY A 1 107 ? -18.424 5.145 20.545 1.00 87.38 107 GLY A C 1
ATOM 864 O O . GLY A 1 107 ? -18.503 6.330 20.866 1.00 87.38 107 GLY A O 1
ATOM 865 N N . GLU A 1 108 ? -19.369 4.265 20.879 1.00 87.50 108 GLU A N 1
ATOM 866 C CA . GLU A 1 108 ? -20.523 4.584 21.730 1.00 87.50 108 GLU A CA 1
ATOM 867 C C . GLU A 1 108 ? -20.092 4.835 23.179 1.00 87.50 108 GLU A C 1
ATOM 869 O O . GLU A 1 108 ? -20.464 5.856 23.759 1.00 87.50 108 GLU A O 1
ATOM 874 N N . LEU A 1 109 ? -19.224 3.982 23.729 1.00 87.69 109 LEU A N 1
ATOM 875 C CA . LEU A 1 109 ? -18.644 4.169 25.060 1.00 87.69 109 LEU A CA 1
ATOM 876 C C . LEU A 1 109 ? -17.862 5.487 25.159 1.00 87.69 109 LEU A C 1
ATOM 878 O O . LEU A 1 109 ? -18.010 6.213 26.141 1.00 87.69 109 LEU A O 1
ATOM 882 N N . LEU A 1 110 ? -17.091 5.850 24.129 1.00 87.12 110 LEU A N 1
ATOM 883 C CA . LEU A 1 110 ? -16.383 7.133 24.076 1.00 87.12 110 LEU A CA 1
ATOM 884 C C . LEU A 1 110 ? -17.346 8.329 24.090 1.00 87.12 110 LEU A C 1
ATOM 886 O O . LEU A 1 110 ? -17.058 9.323 24.752 1.00 87.12 110 LEU A O 1
ATOM 890 N N . LYS A 1 111 ? -18.510 8.235 23.432 1.00 84.25 111 LYS A N 1
ATOM 891 C CA . LYS A 1 111 ? -19.544 9.288 23.479 1.00 84.25 111 LYS A CA 1
ATOM 892 C C . LYS A 1 111 ? -20.209 9.407 24.850 1.00 84.25 111 LYS A C 1
ATOM 894 O O . LYS A 1 111 ? -20.587 10.509 25.235 1.00 84.25 111 LYS A O 1
ATOM 899 N N . THR A 1 112 ? -20.380 8.297 25.566 1.00 84.81 112 THR A N 1
ATOM 900 C CA . THR A 1 112 ? -21.031 8.284 26.884 1.00 84.81 112 THR A CA 1
ATOM 901 C C . THR A 1 112 ? -20.091 8.714 28.009 1.00 84.81 112 THR A C 1
ATOM 903 O O . THR A 1 112 ? -20.492 9.503 28.859 1.00 84.81 112 THR A O 1
ATOM 906 N N . PHE A 1 113 ? -18.859 8.198 28.035 1.00 82.25 113 PHE A N 1
ATOM 907 C CA . PHE A 1 113 ? -17.923 8.395 29.148 1.00 82.25 113 PHE A CA 1
ATOM 908 C C . PHE A 1 113 ? -16.906 9.517 28.904 1.00 82.25 113 PHE A C 1
ATOM 910 O O . PHE A 1 113 ? -16.403 10.088 29.867 1.00 82.25 113 PHE A O 1
ATOM 917 N N . GLY A 1 114 ? -16.581 9.835 27.646 1.00 78.19 114 GLY A N 1
ATOM 918 C CA . GLY A 1 114 ? -15.663 10.923 27.283 1.00 78.19 114 GLY A CA 1
ATOM 919 C C . GLY A 1 114 ? -14.202 10.745 27.724 1.00 78.19 114 GLY A C 1
ATOM 920 O O . GLY A 1 114 ? -13.397 11.641 27.488 1.00 78.19 114 GLY A O 1
ATOM 921 N N . ASN A 1 115 ? -13.847 9.621 28.356 1.00 85.44 115 ASN A N 1
ATOM 922 C CA . ASN A 1 115 ? -12.503 9.334 28.855 1.00 85.44 115 ASN A CA 1
ATOM 923 C C . ASN A 1 115 ? -11.970 8.022 28.254 1.00 85.44 115 ASN A C 1
ATOM 925 O O . ASN A 1 115 ? -12.597 6.972 28.393 1.00 85.44 115 ASN A O 1
ATOM 929 N N . VAL A 1 116 ? -10.804 8.099 27.605 1.00 85.00 116 VAL A N 1
ATOM 930 C CA . VAL A 1 116 ? -10.131 6.975 26.934 1.00 85.00 116 VAL A CA 1
ATOM 931 C C . VAL A 1 116 ? -9.767 5.856 27.912 1.00 85.00 116 VAL A C 1
ATOM 933 O O . VAL A 1 116 ? -10.049 4.699 27.611 1.00 85.00 116 VAL A O 1
ATOM 936 N N . ASP A 1 117 ? -9.229 6.183 29.090 1.00 85.25 117 ASP A N 1
ATOM 937 C CA . ASP A 1 117 ? -8.776 5.188 30.071 1.00 85.25 117 ASP A CA 1
ATOM 938 C C . ASP A 1 117 ? -9.954 4.361 30.606 1.00 85.25 117 ASP A C 1
ATOM 940 O O . ASP A 1 117 ? -9.894 3.135 30.665 1.00 85.25 117 ASP A O 1
ATOM 944 N N . THR A 1 118 ? -11.080 5.014 30.912 1.00 85.25 118 THR A N 1
ATOM 945 C CA . THR A 1 118 ? -12.287 4.331 31.409 1.00 85.25 118 THR A CA 1
ATOM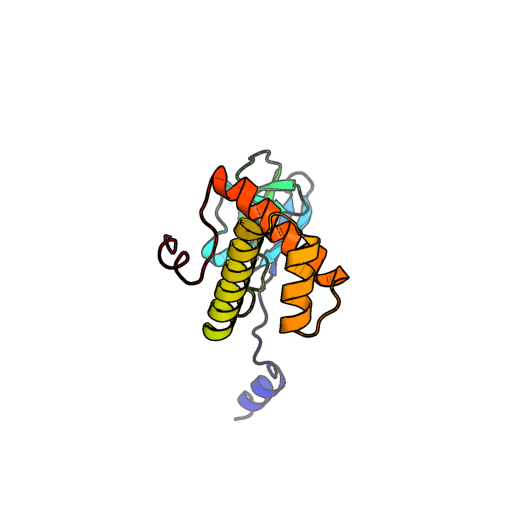 946 C C . THR A 1 118 ? -12.915 3.420 30.352 1.00 85.25 118 THR A C 1
ATOM 948 O O . THR A 1 118 ? -13.457 2.360 30.676 1.00 85.25 118 THR A O 1
ATOM 951 N N . VAL A 1 119 ? -12.867 3.816 29.076 1.00 87.56 119 VAL A N 1
ATOM 952 C CA . VAL A 1 119 ? -13.345 2.963 27.980 1.00 87.56 119 VAL A CA 1
ATOM 953 C C . VAL A 1 119 ? -12.397 1.787 27.763 1.00 87.56 119 VAL A C 1
ATOM 955 O O . VAL A 1 119 ? -12.865 0.659 27.618 1.00 87.56 119 VAL A O 1
ATOM 958 N N . ALA A 1 120 ? -11.084 2.018 27.793 1.00 87.12 120 ALA A N 1
ATOM 959 C CA . ALA A 1 120 ? -10.090 0.963 27.653 1.00 87.12 120 ALA A CA 1
ATOM 960 C C . ALA A 1 120 ? -10.193 -0.078 28.773 1.00 87.12 120 ALA A C 1
ATOM 962 O O . ALA A 1 120 ? -10.113 -1.264 28.477 1.00 87.12 120 ALA A O 1
ATOM 963 N N . GLU A 1 121 ? -10.457 0.326 30.020 1.00 86.69 121 GLU A N 1
ATOM 964 C CA . GLU A 1 121 ? -10.703 -0.595 31.140 1.00 86.69 121 GLU A CA 1
ATOM 965 C C . GLU A 1 121 ? -11.923 -1.494 30.893 1.00 86.69 121 GLU A C 1
ATOM 967 O O . GLU A 1 121 ? -11.824 -2.716 30.983 1.00 86.69 121 GLU A O 1
ATOM 972 N N . LYS A 1 122 ? -13.059 -0.919 30.479 1.00 85.81 122 LYS A N 1
ATOM 973 C CA . LYS A 1 122 ? -14.280 -1.692 30.178 1.00 85.81 122 LYS A CA 1
ATOM 974 C C . LYS A 1 122 ? -14.088 -2.683 29.028 1.00 85.81 122 LYS A C 1
ATOM 976 O O . LYS A 1 122 ? -14.631 -3.786 29.048 1.00 85.81 122 LYS A O 1
ATOM 981 N N . VAL A 1 123 ? -13.329 -2.290 28.007 1.00 87.44 123 VAL A N 1
ATOM 982 C CA . VAL A 1 123 ? -13.018 -3.153 26.858 1.00 87.44 123 VAL A CA 1
ATOM 983 C C . VAL A 1 123 ? -11.986 -4.217 27.250 1.00 87.44 123 VAL A C 1
ATOM 985 O O . VAL A 1 123 ? -12.107 -5.369 26.837 1.00 87.44 123 VAL A O 1
ATOM 988 N N . ALA A 1 124 ? -11.009 -3.863 28.086 1.00 88.56 124 ALA A N 1
ATOM 989 C CA . ALA A 1 124 ? -9.998 -4.770 28.620 1.00 88.56 124 ALA A CA 1
ATOM 990 C C . ALA A 1 124 ? -10.624 -5.892 29.446 1.00 88.56 124 ALA A C 1
ATOM 992 O O . ALA A 1 124 ? -10.259 -7.050 29.257 1.00 88.56 124 ALA A O 1
ATOM 993 N N . GLU A 1 125 ? -11.608 -5.574 30.291 1.00 86.81 125 GLU A N 1
ATOM 994 C CA . GLU A 1 125 ? -12.378 -6.566 31.049 1.00 86.81 125 GLU A CA 1
ATOM 995 C C . GLU A 1 125 ? -13.113 -7.542 30.123 1.00 86.81 125 GLU A C 1
ATOM 997 O O . GLU A 1 125 ? -13.071 -8.753 30.335 1.00 86.81 125 GLU A O 1
ATOM 1002 N N . LYS A 1 126 ? -13.741 -7.031 29.056 1.00 86.69 126 LYS A N 1
ATOM 1003 C CA . LYS A 1 126 ? -14.494 -7.848 28.094 1.00 86.69 126 LYS A CA 1
ATOM 1004 C C . LYS A 1 126 ? -13.615 -8.856 27.350 1.00 86.69 126 LYS A C 1
ATOM 1006 O O . LYS A 1 126 ? -14.044 -9.986 27.130 1.00 86.69 126 LYS A O 1
ATOM 1011 N N . PHE A 1 127 ? -12.415 -8.447 26.942 1.00 83.44 127 PHE A N 1
ATOM 1012 C CA . PHE A 1 127 ? -11.501 -9.292 26.165 1.00 83.44 127 PHE A CA 1
ATOM 1013 C C . PHE A 1 127 ? -10.411 -9.972 27.006 1.00 83.44 127 PHE A C 1
ATOM 1015 O O . PHE A 1 127 ? -9.648 -10.773 26.470 1.00 83.44 127 PHE A O 1
ATOM 1022 N N . ASN A 1 128 ? -10.344 -9.686 28.310 1.00 86.44 128 ASN A N 1
ATOM 1023 C CA . ASN A 1 128 ? -9.291 -10.138 29.222 1.00 86.44 128 ASN A CA 1
ATOM 1024 C C . ASN A 1 128 ? -7.871 -9.772 28.728 1.00 86.44 128 ASN A C 1
ATOM 1026 O O . ASN A 1 128 ? -6.961 -10.603 28.720 1.00 86.44 128 ASN A O 1
ATOM 1030 N N . ILE A 1 129 ? -7.698 -8.527 28.267 1.00 85.94 129 ILE A N 1
ATOM 1031 C CA . ILE A 1 129 ? -6.448 -7.994 27.686 1.00 85.94 129 ILE A CA 1
ATOM 1032 C C . ILE A 1 129 ? -5.855 -6.923 28.611 1.00 85.94 129 ILE A C 1
ATOM 1034 O O . ILE A 1 129 ? -6.570 -6.270 29.363 1.00 85.94 129 ILE A O 1
ATOM 1038 N N . ASN A 1 130 ? -4.537 -6.707 28.550 1.00 83.75 130 ASN A N 1
ATOM 1039 C CA . ASN A 1 130 ? -3.887 -5.601 29.254 1.00 83.75 130 ASN A CA 1
ATOM 1040 C C . ASN A 1 130 ? -4.417 -4.233 28.769 1.00 83.75 130 ASN A C 1
ATOM 1042 O O . ASN A 1 130 ? -4.323 -3.910 27.582 1.00 83.75 130 ASN A O 1
ATOM 1046 N N . ARG A 1 131 ? -4.892 -3.406 29.710 1.00 80.19 131 ARG A N 1
ATOM 1047 C CA . ARG A 1 131 ? -5.391 -2.038 29.479 1.00 80.19 131 ARG A CA 1
ATOM 1048 C C . ARG A 1 131 ? -4.422 -1.154 28.686 1.00 80.19 131 ARG A C 1
ATOM 1050 O O . ARG A 1 131 ? -4.856 -0.385 27.836 1.00 80.19 131 ARG A O 1
ATOM 1057 N N . GLU A 1 132 ? -3.114 -1.287 28.918 1.00 81.00 132 GLU A N 1
ATOM 1058 C CA . GLU A 1 132 ? -2.102 -0.431 28.284 1.00 81.00 132 GLU A CA 1
ATOM 1059 C C . GLU A 1 132 ? -2.042 -0.649 26.767 1.00 81.00 132 GLU A C 1
ATOM 1061 O O . GLU A 1 132 ? -1.876 0.308 26.018 1.00 81.00 132 GLU A O 1
ATOM 1066 N N . MET A 1 133 ? -2.285 -1.882 26.309 1.00 77.19 133 MET A N 1
ATOM 1067 C CA . MET A 1 133 ? -2.339 -2.224 24.882 1.00 77.19 133 MET A CA 1
ATOM 1068 C C . MET A 1 133 ? -3.598 -1.668 24.205 1.00 77.19 133 MET A C 1
ATOM 1070 O O . MET A 1 133 ? -3.582 -1.335 23.022 1.00 77.19 133 MET A O 1
ATOM 1074 N N . LEU A 1 134 ? -4.703 -1.559 24.949 1.00 84.69 134 LEU A N 1
ATOM 1075 C CA . LEU A 1 134 ? -5.968 -1.046 24.425 1.00 84.69 134 LEU A CA 1
ATOM 1076 C C . LEU A 1 134 ? -6.030 0.479 24.408 1.00 84.69 134 LEU A C 1
ATOM 1078 O O . LEU A 1 134 ? -6.751 1.030 23.581 1.00 84.69 134 LEU A O 1
ATOM 1082 N N . ASN A 1 135 ? -5.259 1.163 25.253 1.00 85.56 135 ASN A N 1
ATOM 1083 C CA . ASN A 1 135 ? -5.218 2.623 25.271 1.00 85.56 135 ASN A CA 1
ATOM 1084 C C . ASN A 1 135 ? -4.812 3.209 23.912 1.00 85.56 135 ASN A C 1
ATOM 1086 O O . ASN A 1 135 ? -5.452 4.147 23.438 1.00 85.56 135 ASN A O 1
ATOM 1090 N N . GLU A 1 136 ? -3.808 2.633 23.246 1.00 84.50 136 GLU A N 1
ATOM 1091 C CA . GLU A 1 136 ? -3.397 3.079 21.908 1.00 84.50 136 GLU A CA 1
ATOM 1092 C C . GLU A 1 136 ? -4.501 2.850 20.866 1.00 84.50 136 GLU A C 1
ATOM 1094 O O . GLU A 1 136 ? -4.829 3.757 20.100 1.00 84.50 136 GLU A O 1
ATOM 1099 N N . ALA A 1 137 ? -5.141 1.678 20.890 1.00 85.44 137 ALA A N 1
ATOM 1100 C CA . ALA A 1 137 ? -6.218 1.337 19.963 1.00 85.44 137 ALA A CA 1
ATOM 1101 C C . ALA A 1 137 ? -7.470 2.214 20.159 1.00 85.44 137 ALA A C 1
ATOM 1103 O O . ALA A 1 137 ? -8.081 2.668 19.191 1.00 85.44 137 ALA A O 1
ATOM 1104 N N . VAL A 1 138 ? -7.863 2.484 21.408 1.00 88.12 138 VAL A N 1
ATOM 1105 C CA . VAL A 1 138 ? -9.008 3.354 21.724 1.00 88.12 138 VAL A CA 1
ATOM 1106 C C . VAL A 1 138 ? -8.693 4.804 21.361 1.00 88.12 138 VAL A C 1
ATOM 1108 O O . VAL A 1 138 ? -9.563 5.493 20.826 1.00 88.12 138 VAL A O 1
ATOM 1111 N N . LYS A 1 139 ? -7.454 5.260 21.576 1.00 88.69 139 LYS A N 1
ATOM 1112 C CA . LYS A 1 139 ? -7.000 6.592 21.163 1.00 88.69 139 LYS A CA 1
ATOM 1113 C C . LYS A 1 139 ? -7.045 6.763 19.645 1.00 88.69 139 LYS A C 1
ATOM 1115 O O . LYS A 1 139 ? -7.571 7.767 19.177 1.00 88.69 139 LYS A O 1
ATOM 1120 N N . GLU A 1 140 ? -6.584 5.774 18.879 1.00 87.38 140 GLU A N 1
ATOM 1121 C CA . GLU A 1 140 ? -6.716 5.774 17.414 1.00 87.38 140 GLU A CA 1
ATOM 1122 C C . GLU A 1 140 ? -8.191 5.906 16.997 1.00 87.38 140 GLU A C 1
ATOM 1124 O O . GLU A 1 140 ? -8.535 6.695 16.117 1.00 87.38 140 GLU A O 1
ATOM 1129 N N . ILE A 1 141 ? -9.098 5.174 17.655 1.00 86.81 141 ILE A N 1
ATOM 1130 C CA . ILE A 1 141 ? -10.540 5.267 17.386 1.00 86.81 141 ILE A CA 1
ATOM 1131 C C . ILE A 1 141 ? -11.085 6.659 17.739 1.00 86.81 141 ILE A C 1
ATOM 1133 O O . ILE A 1 141 ? -11.881 7.203 16.975 1.00 86.81 141 ILE A O 1
ATOM 1137 N N . GLU A 1 142 ? -10.663 7.253 18.853 1.00 87.69 142 GLU A N 1
ATOM 1138 C CA . GLU A 1 142 ? -11.067 8.601 19.263 1.00 87.69 142 GLU A CA 1
ATOM 1139 C C . GLU A 1 142 ? -10.586 9.670 18.265 1.00 87.69 142 GLU A C 1
ATOM 1141 O O . GLU A 1 142 ? -11.364 10.530 17.840 1.00 87.69 142 GLU A O 1
ATOM 1146 N N . GLU A 1 143 ? -9.323 9.595 17.841 1.00 86.19 143 GLU A N 1
ATO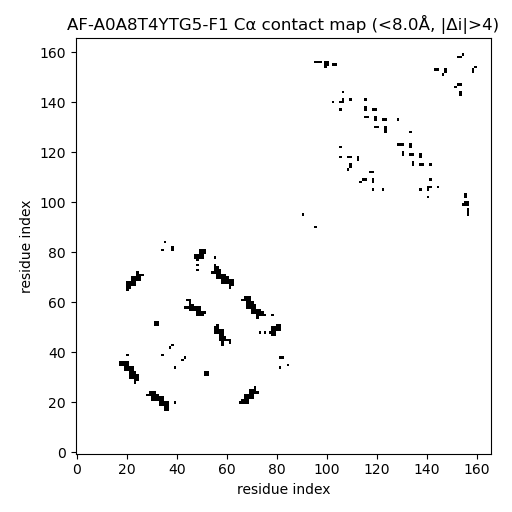M 1147 C CA . GLU A 1 143 ? -8.745 10.464 16.813 1.00 86.19 143 GLU A CA 1
ATOM 1148 C C . GLU A 1 143 ? -9.485 10.306 15.485 1.00 86.19 143 GLU A C 1
ATOM 1150 O O . GLU A 1 143 ? -9.857 11.304 14.862 1.00 86.19 143 GLU A O 1
ATOM 1155 N N . HIS A 1 144 ? -9.794 9.070 15.091 1.00 81.56 144 HIS A N 1
ATOM 1156 C CA . HIS A 1 144 ? -10.622 8.809 13.924 1.00 81.56 144 HIS A CA 1
ATOM 1157 C C . HIS A 1 144 ? -12.015 9.421 14.068 1.00 81.56 144 HIS A C 1
ATOM 1159 O O . HIS A 1 144 ? -12.456 10.065 13.129 1.00 81.56 144 HIS A O 1
ATOM 1165 N N . ILE A 1 145 ? -12.700 9.321 15.211 1.00 80.31 145 ILE A N 1
ATOM 1166 C CA . ILE A 1 145 ? -14.011 9.971 15.418 1.00 80.31 145 ILE A CA 1
ATOM 1167 C C . ILE A 1 145 ? -13.908 11.496 15.239 1.00 80.31 145 ILE A C 1
ATOM 1169 O O . ILE A 1 145 ? -14.769 12.100 14.593 1.00 80.31 145 ILE A O 1
ATOM 1173 N N . LYS A 1 146 ? -12.838 12.114 15.756 1.00 80.19 146 LYS A N 1
ATOM 1174 C CA . LYS A 1 146 ? -12.571 13.555 15.608 1.00 80.19 146 LYS A CA 1
ATOM 1175 C C . LYS A 1 146 ? -12.306 13.944 14.147 1.00 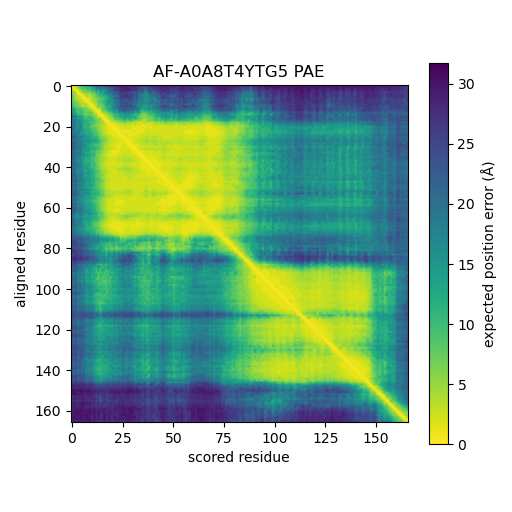80.19 146 LYS A C 1
ATOM 1177 O O . LYS A 1 146 ? -12.817 14.962 13.690 1.00 80.19 146 LYS A O 1
ATOM 1182 N N . GLN A 1 147 ? -11.562 13.132 13.395 1.00 70.25 147 GLN A N 1
ATOM 1183 C CA . GLN A 1 147 ? -11.279 13.359 11.968 1.00 70.25 147 GLN A CA 1
ATOM 1184 C C . GLN A 1 147 ? -12.481 13.048 11.057 1.00 70.25 147 GLN A C 1
ATOM 1186 O O . GLN A 1 147 ? -12.716 13.735 10.064 1.00 70.25 147 GLN A O 1
ATOM 1191 N N . VAL A 1 148 ? -13.278 12.038 11.405 1.00 56.62 148 VAL A N 1
ATOM 1192 C CA . VAL A 1 148 ? -14.519 11.623 10.731 1.00 56.62 148 VAL A CA 1
ATOM 1193 C C . VAL A 1 148 ? -15.555 12.747 10.761 1.00 56.62 148 VAL A C 1
ATOM 1195 O O . VAL A 1 148 ? -16.223 12.969 9.751 1.00 56.62 148 VAL A O 1
ATOM 1198 N N . ALA A 1 149 ? -15.624 13.515 11.857 1.00 51.09 149 ALA A N 1
ATOM 1199 C CA . ALA A 1 149 ? -16.426 14.740 11.933 1.00 51.09 149 ALA A CA 1
ATOM 1200 C C . ALA A 1 149 ? -16.021 15.795 10.883 1.00 51.09 149 ALA A C 1
ATOM 1202 O O . ALA A 1 149 ? -16.809 16.690 10.586 1.00 51.09 149 ALA A O 1
ATOM 1203 N N . HIS A 1 150 ? -14.822 15.676 10.302 1.00 37.66 150 HIS A N 1
ATOM 1204 C CA . HIS A 1 150 ? -14.327 16.554 9.253 1.00 37.66 150 HIS A CA 1
ATOM 1205 C C . HIS A 1 150 ? -14.495 15.980 7.832 1.00 37.66 150 HIS A C 1
ATOM 1207 O O . HIS A 1 150 ? -14.693 16.790 6.933 1.00 37.66 150 HIS A O 1
ATOM 1213 N N . CYS A 1 151 ? -14.453 14.650 7.577 1.00 33.62 151 CYS A N 1
ATOM 1214 C CA . CYS A 1 151 ? -14.485 14.145 6.179 1.00 33.62 151 CYS A CA 1
ATOM 1215 C C . CYS A 1 151 ? -14.901 12.681 5.832 1.00 33.62 151 CYS A C 1
ATOM 1217 O O . CYS A 1 151 ? -14.829 12.354 4.649 1.00 33.62 151 CYS A O 1
ATOM 1219 N N . ARG A 1 152 ? -15.347 11.766 6.718 1.00 36.72 152 ARG A N 1
ATOM 1220 C CA . ARG A 1 152 ? -15.880 10.425 6.290 1.00 36.72 152 ARG A CA 1
ATOM 1221 C C . ARG A 1 152 ? -16.457 9.617 7.458 1.00 36.72 152 ARG A C 1
ATOM 1223 O O . ARG A 1 152 ? -15.804 9.629 8.482 1.00 36.72 152 ARG A O 1
ATOM 1230 N N . PRO A 1 153 ? -17.577 8.869 7.343 1.00 41.84 153 PRO A N 1
ATOM 1231 C CA . PRO A 1 153 ? -18.124 8.065 8.447 1.00 41.84 153 PRO A CA 1
ATOM 1232 C C . PRO A 1 153 ? -17.237 6.866 8.831 1.00 41.84 153 PRO A C 1
ATOM 1234 O O . PRO A 1 153 ? -16.508 6.319 8.003 1.00 41.84 153 PRO A O 1
ATOM 1237 N N . ILE A 1 154 ? -17.344 6.435 10.094 1.00 48.12 154 ILE A N 1
ATOM 1238 C CA . ILE A 1 154 ? -16.653 5.264 10.663 1.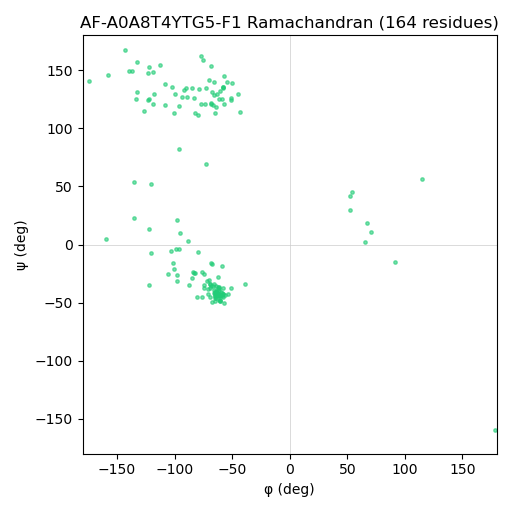00 48.12 154 ILE A CA 1
ATOM 1239 C C . ILE A 1 154 ? -16.952 4.028 9.801 1.00 48.12 154 ILE A C 1
ATOM 1241 O O . ILE A 1 154 ? -18.088 3.833 9.359 1.00 48.12 154 ILE A O 1
ATOM 1245 N N . THR A 1 155 ? -15.949 3.176 9.571 1.00 46.94 155 THR A N 1
ATOM 1246 C CA . THR A 1 155 ? -16.122 1.867 8.919 1.00 46.94 155 THR A CA 1
ATOM 1247 C C . THR A 1 155 ? -16.812 0.880 9.866 1.00 46.94 155 THR A C 1
ATOM 1249 O O . THR A 1 155 ? -16.221 -0.066 10.374 1.00 46.94 155 THR A O 1
ATOM 1252 N N . THR A 1 156 ? -18.088 1.133 10.142 1.00 43.16 156 THR A N 1
ATOM 1253 C CA . THR A 1 156 ? -18.978 0.224 10.864 1.00 43.16 156 THR A CA 1
ATOM 1254 C C . THR A 1 156 ? -19.399 -0.918 9.936 1.00 43.16 156 THR A C 1
ATOM 1256 O O . THR A 1 156 ? -19.394 -0.757 8.714 1.00 43.16 156 THR A O 1
ATOM 1259 N N . SER A 1 157 ? -19.828 -2.049 10.509 1.00 38.34 157 SER A N 1
ATOM 1260 C CA . SER A 1 157 ? -20.451 -3.194 9.811 1.00 38.34 157 SER A CA 1
ATOM 1261 C C . SER A 1 157 ? -21.408 -2.782 8.673 1.00 38.34 157 SER A C 1
ATOM 1263 O O . SER A 1 157 ? -21.464 -3.443 7.639 1.00 38.34 157 SER A O 1
ATOM 1265 N N . SER A 1 158 ? -22.108 -1.653 8.838 1.00 35.12 158 SER A N 1
ATOM 1266 C CA . SER A 1 158 ? -23.098 -1.136 7.888 1.00 35.12 158 SER A CA 1
ATOM 1267 C C . SER A 1 158 ? -22.594 -0.068 6.902 1.00 35.12 158 SER A C 1
ATOM 1269 O O . SER A 1 158 ? -23.374 0.349 6.053 1.00 35.12 158 SER A O 1
ATOM 1271 N N . SER A 1 159 ? -21.342 0.412 6.975 1.00 39.22 159 SER A N 1
ATOM 1272 C CA . SER A 1 159 ? -20.875 1.538 6.132 1.00 39.22 159 SER A CA 1
ATOM 1273 C C . SER A 1 159 ? -19.987 1.144 4.942 1.00 39.22 159 SER A C 1
ATOM 1275 O O . SER A 1 159 ? -19.695 1.984 4.093 1.00 39.22 159 SER A O 1
ATOM 1277 N N . LYS A 1 160 ? -19.609 -0.137 4.810 1.00 40.88 160 LYS A N 1
ATOM 1278 C CA . LYS A 1 160 ? -18.741 -0.631 3.718 1.00 40.88 160 LYS A CA 1
ATOM 1279 C C . LYS A 1 160 ? -19.462 -1.216 2.494 1.00 40.88 160 LYS A C 1
ATOM 1281 O O . LYS A 1 160 ? -18.798 -1.784 1.636 1.00 40.88 160 LYS A O 1
ATOM 1286 N N . LEU A 1 161 ? -20.782 -1.077 2.362 1.00 32.28 161 LEU A N 1
ATOM 1287 C CA . LEU A 1 161 ? -21.498 -1.621 1.194 1.00 32.28 161 LEU A CA 1
ATOM 1288 C C . LEU A 1 161 ? -21.582 -0.682 -0.024 1.00 32.28 161 LEU A C 1
ATOM 1290 O O . LEU A 1 161 ? -22.196 -1.066 -1.012 1.00 32.28 161 LEU A O 1
ATOM 1294 N N . LEU A 1 162 ? -20.974 0.513 -0.012 1.00 30.75 162 LEU A N 1
ATOM 1295 C CA . LEU A 1 162 ? -21.159 1.481 -1.113 1.00 30.75 162 LEU A CA 1
ATOM 1296 C C . LEU A 1 162 ? -19.906 2.188 -1.653 1.00 30.75 162 LEU A C 1
ATOM 1298 O O . LEU A 1 162 ? -20.026 3.214 -2.315 1.00 30.75 162 LEU A O 1
ATOM 1302 N N . THR A 1 163 ? -18.712 1.625 -1.487 1.00 32.66 163 THR A N 1
ATOM 1303 C CA . THR A 1 163 ? -17.541 2.075 -2.269 1.00 32.66 163 THR A CA 1
ATOM 1304 C C . THR A 1 163 ? -16.726 0.905 -2.807 1.00 32.66 163 THR A C 1
ATOM 1306 O O . THR A 1 163 ? -15.516 0.823 -2.637 1.00 32.66 163 THR A O 1
ATOM 1309 N N . SER A 1 164 ? -17.413 0.004 -3.505 1.00 31.23 164 SER A N 1
ATOM 1310 C CA . SER A 1 164 ? -16.859 -0.725 -4.646 1.00 31.23 164 SER A CA 1
ATOM 1311 C C . SER A 1 164 ? -17.284 0.011 -5.918 1.00 31.23 164 SER A C 1
ATOM 1313 O O . SER A 1 164 ? -18.286 -0.316 -6.549 1.00 31.23 164 SER A O 1
ATOM 1315 N N . ILE A 1 165 ? -16.541 1.058 -6.267 1.00 28.41 165 ILE A N 1
ATOM 1316 C CA . ILE A 1 165 ? -16.609 1.665 -7.595 1.00 28.41 165 ILE A CA 1
ATOM 1317 C C . ILE A 1 165 ? -15.174 1.699 -8.116 1.00 28.41 165 ILE A C 1
ATOM 1319 O O . ILE A 1 165 ? -14.303 2.299 -7.487 1.00 28.41 165 ILE A O 1
ATOM 1323 N N . TRP A 1 166 ? -14.993 0.925 -9.184 1.00 36.09 166 TRP A N 1
ATOM 1324 C CA . TRP A 1 166 ? -14.022 1.040 -10.269 1.00 36.09 166 TRP A CA 1
ATOM 1325 C C . TRP A 1 166 ? -13.312 2.390 -10.397 1.00 36.09 166 TRP A C 1
ATOM 1327 O O . TRP A 1 166 ? -13.997 3.432 -10.294 1.00 36.09 166 TRP A O 1
#

pLDDT: mean 78.31, std 18.14, range [28.41, 97.31]

Mean predicted aligned error: 13.69 Å

Secondary structure (DSSP, 8-state):
-HHHHHHHHH---SSPPPPEEEEEETTTTEEEEEEEHHHHHHT--TT-EEEETTEEEEEEEE-TTT--EEEEEE--TTPBPPPPS----PPPHHHHHHHHHHHHHHHHHHHHH--HHHHHHHHHHHHT--HHHHHHHHHHHHHHHHHHHHH-----TTTSSS----

Foldseek 3Di:
DVPVVVVCVVPVDPDDDWDWAWEAEPVVRDTQGTATPVCLVPPDDQQAWEAGPNFIWGFHDQDPPRRHTYTHGDDDPPHDYRDDPPPPDPDPLVVLQVVLVLLVVLVVCCVVPVDLQVSLVVVCVVVVHDSVVVSVVSVVSVVCVVVCVVPNDDPHSPRPPPPPDD

Nearest PDB structures (foldseek):
  6znp-assembly1_A  TM=8.041E-01  e=1.633E-01  Bacillus subtilis subsp. subtilis str. 168
  6znp-assembly2_B  TM=7.852E-01  e=2.720E-01  Bacillus subtilis subsp. subtilis str. 168
  6zns-assembly1_A  TM=7.422E-01  e=2.720E-01  Bacillus subtilis subsp. subtilis str. 168
  6znq-assembly2_B  TM=7.715E-01  e=4.531E-01  Bacillus subtilis subsp. subtilis str. 168
  2ezk-assembly1_A  TM=6.008E-01  e=2.094E+00  Muvirus mu

Solvent-accessible surface area (backbone atoms only — not comparable to full-atom values): 9971 Å² total; per-residue (Å²): 124,79,68,65,59,52,54,53,69,76,54,71,59,91,69,76,87,77,55,73,24,48,29,29,32,68,90,75,74,39,76,78,52,67,44,50,48,67,50,51,75,76,66,64,45,72,70,43,39,32,48,58,95,92,39,37,29,26,28,73,43,70,40,86,90,76,47,37,33,32,26,43,84,48,84,63,91,83,41,41,69,68,78,68,90,69,76,72,76,78,72,55,67,68,59,52,40,51,53,14,49,53,53,46,52,53,53,51,43,42,72,73,67,72,40,64,67,66,45,19,46,59,51,17,64,76,70,75,47,67,42,76,71,35,42,58,56,49,47,52,51,50,54,46,55,61,50,29,78,73,76,49,82,73,78,33,68,83,58,72,86,79,77,89,70,134